Protein AF-A0A351J1Q7-F1 (afdb_monomer)

Mean predicted aligned error: 8.26 Å

Nearest PDB structures (foldseek):
  4ktr-assembly1_A  TM=3.034E-01  e=1.476E-01  [Bacillus] selenitireducens MLS10
  5mhs-assembly1_H  TM=4.221E-01  e=2.502E+00  Mus musculus
  5ihb-assembly2_B-2  TM=2.574E-01  e=2.731E-01  Homo sapiens
  8jr0-assembly1_C  TM=2.870E-01  e=1.272E+00  Mycobacterium tuberculosis
  7eea-assembly1_B  TM=3.966E-01  e=3.403E+00  unidentified

Sequence (136 aa):
STFGTHWPHFLHYDPTRNDETVDTWIAYFKGYFDLPGMFPAPDFEKAVHQALYQRFTQVQNTEQGFVLDFSQVDAQKASAYSPDVYIQMPIAQIPTCDQEASMTLNRKGTTFAEYVLTRKNKAKYVKILLYNTVSS

Radius of gyration: 17.93 Å; Cα contacts (8 Å, |Δi|>4): 189; chains: 1; bounding box: 41×36×50 Å

Secondary structure (DSSP, 8-state):
----------S-SSGGGHHHHHHHHHHHHHGGGGSTT----SSHHHHHHHHHHHHH-EEEEETTEEEEE-HHHHHT--TT--SEEEEEEETTEEEEE-TTEEEEEEEE-SSEEEEEEEEGGG-SEEEEEEEE----

Structure (mmCIF, N/CA/C/O backbone):
data_AF-A0A351J1Q7-F1
#
_entry.id   AF-A0A351J1Q7-F1
#
loop_
_atom_site.group_PDB
_atom_site.id
_atom_site.type_symbol
_atom_site.label_atom_id
_atom_site.label_alt_id
_atom_site.label_comp_id
_atom_site.label_asym_id
_atom_site.label_entity_id
_atom_site.label_seq_id
_atom_site.pdbx_PDB_ins_code
_atom_site.Cartn_x
_atom_site.Cartn_y
_atom_site.Cartn_z
_atom_site.occupancy
_atom_site.B_iso_or_equiv
_atom_site.auth_seq_id
_atom_site.auth_comp_id
_atom_site.auth_asym_id
_atom_site.auth_atom_id
_atom_site.pdbx_PDB_model_num
ATOM 1 N N . SER A 1 1 ? -12.650 -3.256 -17.265 1.00 39.53 1 SER A N 1
ATOM 2 C CA . SER A 1 1 ? -11.506 -2.456 -17.733 1.00 39.53 1 SER A CA 1
ATOM 3 C C . SER A 1 1 ? -10.516 -3.414 -18.353 1.00 39.53 1 SER A C 1
ATOM 5 O O . SER A 1 1 ? -10.199 -4.431 -17.753 1.00 39.53 1 SER A O 1
ATOM 7 N N . THR A 1 2 ? -10.131 -3.158 -19.594 1.00 38.09 2 THR A N 1
ATOM 8 C CA . THR A 1 2 ? -9.241 -4.022 -20.369 1.00 38.09 2 THR A CA 1
ATOM 9 C C . THR A 1 2 ? -7.811 -3.762 -19.904 1.00 38.09 2 THR A C 1
ATOM 11 O O . THR A 1 2 ? -7.320 -2.645 -20.049 1.00 38.09 2 THR A O 1
ATOM 14 N N . PHE A 1 3 ? -7.160 -4.755 -19.296 1.00 45.53 3 PHE A N 1
ATOM 15 C CA . PHE A 1 3 ? -5.727 -4.693 -19.009 1.00 45.53 3 PHE A CA 1
ATOM 16 C C . PHE A 1 3 ? -4.994 -4.637 -20.356 1.00 45.53 3 PHE A C 1
ATOM 18 O O . PHE A 1 3 ? -5.140 -5.545 -21.173 1.00 45.53 3 PHE A O 1
ATOM 25 N N . GLY A 1 4 ? -4.288 -3.538 -20.632 1.00 46.94 4 GLY A N 1
ATOM 26 C CA . GLY A 1 4 ? -3.638 -3.282 -21.918 1.00 46.94 4 GLY A CA 1
ATOM 27 C C . GLY A 1 4 ? -2.529 -4.290 -22.220 1.00 46.94 4 GLY A C 1
ATOM 28 O O . GLY A 1 4 ? -1.369 -4.062 -21.900 1.00 46.94 4 GLY A O 1
ATOM 29 N N . THR A 1 5 ? -2.886 -5.404 -22.852 1.00 48.25 5 THR A N 1
ATOM 30 C CA . THR A 1 5 ? -1.956 -6.391 -23.412 1.00 48.25 5 THR A CA 1
ATOM 31 C C . THR A 1 5 ? -2.027 -6.329 -24.932 1.00 48.25 5 THR A C 1
ATOM 33 O O . THR A 1 5 ? -2.606 -7.175 -25.600 1.00 48.25 5 THR A O 1
ATOM 36 N N . HIS A 1 6 ? -1.452 -5.275 -25.498 1.00 47.75 6 HIS A N 1
ATOM 37 C CA . HIS A 1 6 ? -1.079 -5.228 -26.909 1.00 47.75 6 HIS A CA 1
ATOM 38 C C . HIS A 1 6 ? 0.366 -4.752 -26.974 1.00 47.75 6 HIS A C 1
ATOM 40 O O . HIS A 1 6 ? 0.638 -3.559 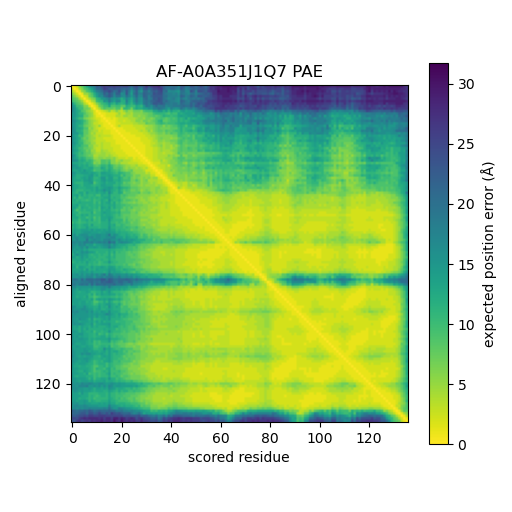-26.955 1.00 47.75 6 HIS A O 1
ATOM 46 N N . TRP A 1 7 ? 1.295 -5.707 -26.967 1.00 54.94 7 TRP A N 1
ATOM 47 C CA . TRP A 1 7 ? 2.730 -5.435 -27.026 1.00 54.94 7 TRP A CA 1
ATOM 48 C C . TRP A 1 7 ? 3.358 -6.234 -28.172 1.00 54.94 7 TRP A C 1
ATOM 50 O O . TRP A 1 7 ? 3.923 -7.305 -27.946 1.00 54.94 7 TRP A O 1
ATOM 60 N N . PRO A 1 8 ? 3.246 -5.768 -29.424 1.00 52.25 8 PRO A N 1
ATOM 61 C CA . PRO A 1 8 ? 4.105 -6.255 -30.486 1.00 52.25 8 PRO A CA 1
ATOM 62 C C . PRO A 1 8 ? 5.462 -5.538 -30.360 1.00 52.25 8 PRO A C 1
ATOM 64 O O . PRO A 1 8 ? 5.499 -4.312 -30.350 1.00 52.25 8 PRO A O 1
ATOM 67 N N . HIS A 1 9 ? 6.557 -6.303 -30.275 1.00 55.03 9 HIS A N 1
ATOM 68 C CA . HIS A 1 9 ? 7.972 -5.867 -30.195 1.00 55.03 9 HIS A CA 1
ATOM 69 C C . HIS A 1 9 ? 8.581 -5.706 -28.789 1.00 55.03 9 HIS A C 1
ATOM 71 O O . HIS A 1 9 ? 9.061 -4.643 -28.408 1.00 55.03 9 HIS A O 1
ATOM 77 N N . PHE A 1 10 ? 8.639 -6.809 -28.038 1.00 65.81 10 PHE A N 1
ATOM 78 C CA . PHE A 1 10 ? 9.451 -6.903 -26.815 1.00 65.81 10 PHE A CA 1
ATOM 79 C C . PHE A 1 10 ? 10.954 -7.077 -27.066 1.00 65.81 10 PHE A C 1
ATOM 81 O O . PHE A 1 10 ? 11.748 -6.894 -26.149 1.00 65.81 10 PHE A O 1
ATOM 88 N N . LEU A 1 11 ? 11.340 -7.474 -28.276 1.00 68.81 11 LEU A N 1
ATOM 89 C CA . LEU A 1 11 ? 12.689 -7.927 -28.579 1.00 68.81 11 LEU A CA 1
ATOM 90 C C . LEU A 1 11 ? 13.259 -7.133 -29.746 1.00 68.81 11 LEU A C 1
ATOM 92 O O . LEU A 1 11 ? 12.544 -6.765 -30.683 1.00 68.81 11 LEU A O 1
ATOM 96 N N . HIS A 1 12 ? 14.556 -6.882 -29.665 1.00 75.81 12 HIS A N 1
ATOM 97 C CA . HIS A 1 12 ? 15.322 -6.298 -30.741 1.00 75.81 12 HIS A CA 1
ATOM 98 C C . HIS A 1 12 ? 15.398 -7.295 -31.913 1.00 75.81 12 HIS A C 1
ATOM 100 O O . HIS A 1 12 ? 15.388 -8.511 -31.717 1.00 75.81 12 HIS A O 1
ATOM 106 N N . TYR A 1 13 ? 15.473 -6.791 -33.149 1.00 78.75 13 TYR A N 1
ATOM 107 C CA . TYR A 1 13 ? 15.601 -7.646 -34.340 1.00 78.75 13 TYR A CA 1
ATOM 108 C C . TYR A 1 13 ? 16.876 -8.507 -34.297 1.00 78.75 13 TYR A C 1
ATOM 110 O O . TYR A 1 13 ? 16.866 -9.668 -34.693 1.00 78.75 13 TYR A O 1
ATOM 118 N N . ASP A 1 14 ? 17.964 -7.929 -33.787 1.00 83.19 14 ASP A N 1
ATOM 119 C CA . ASP A 1 14 ? 19.176 -8.648 -33.386 1.00 83.19 14 ASP A CA 1
ATOM 120 C C . ASP A 1 14 ? 19.038 -9.147 -31.934 1.00 83.19 14 ASP A C 1
ATOM 122 O O . ASP A 1 14 ? 19.040 -8.310 -31.022 1.00 83.19 14 ASP A O 1
ATOM 126 N N . PRO A 1 15 ? 18.960 -10.472 -31.700 1.00 81.62 15 PRO A N 1
ATOM 127 C CA . PRO A 1 15 ? 18.758 -11.044 -30.372 1.00 81.62 15 PRO A CA 1
ATOM 128 C C . PRO A 1 15 ? 19.851 -10.705 -29.357 1.00 81.62 15 PRO A C 1
ATOM 130 O O . PRO A 1 15 ? 19.582 -10.707 -28.158 1.00 81.62 15 PRO A O 1
ATOM 133 N N . THR A 1 16 ? 21.072 -10.402 -29.811 1.00 88.50 16 THR A N 1
ATOM 134 C CA . THR A 1 16 ? 22.193 -10.068 -28.914 1.00 88.50 16 THR A CA 1
ATOM 135 C C . THR A 1 16 ? 22.007 -8.729 -28.202 1.00 88.50 16 THR A C 1
ATOM 137 O O . THR A 1 16 ? 22.672 -8.462 -27.208 1.00 88.50 16 THR A O 1
ATOM 140 N N . ARG A 1 17 ? 21.064 -7.907 -28.679 1.00 84.75 17 ARG A N 1
ATOM 141 C CA . ARG A 1 17 ? 20.734 -6.581 -28.139 1.00 84.75 17 ARG A CA 1
ATOM 142 C C . ARG A 1 17 ? 19.389 -6.552 -27.417 1.00 84.75 17 ARG A C 1
ATOM 144 O O . ARG A 1 17 ? 18.853 -5.483 -27.125 1.00 84.75 17 ARG A O 1
ATOM 151 N N . ASN A 1 18 ? 18.813 -7.719 -27.133 1.00 81.69 18 ASN A N 1
ATOM 152 C CA . ASN A 1 18 ? 17.558 -7.801 -26.391 1.00 81.69 18 ASN A CA 1
ATOM 153 C C . ASN A 1 18 ? 17.669 -7.168 -25.001 1.00 81.69 18 ASN A C 1
ATOM 155 O O . ASN A 1 18 ? 16.722 -6.510 -24.577 1.00 81.69 18 ASN A O 1
ATOM 159 N N . ASP A 1 19 ? 18.830 -7.277 -24.353 1.00 84.25 19 ASP A N 1
ATOM 160 C CA . ASP A 1 19 ? 19.078 -6.658 -23.048 1.00 84.25 19 ASP A CA 1
ATOM 161 C C . ASP A 1 19 ? 18.911 -5.128 -23.102 1.00 84.25 19 ASP A C 1
ATOM 163 O O . ASP A 1 19 ? 18.263 -4.556 -22.233 1.00 84.25 19 ASP A O 1
ATOM 167 N N . GLU A 1 20 ? 19.351 -4.463 -24.180 1.00 84.94 20 GLU A N 1
ATOM 168 C CA . GLU A 1 20 ? 19.165 -3.011 -24.362 1.00 84.94 20 GLU A CA 1
ATOM 169 C C . GLU A 1 20 ? 17.680 -2.620 -24.455 1.00 84.94 20 GLU A C 1
ATOM 171 O O . GLU A 1 20 ? 17.247 -1.583 -23.941 1.00 84.94 20 GLU A O 1
ATOM 176 N N . THR A 1 21 ? 16.879 -3.456 -25.123 1.00 80.31 21 THR A N 1
ATOM 177 C CA . THR A 1 21 ? 15.432 -3.232 -25.253 1.00 80.31 21 THR A CA 1
ATOM 178 C C . THR A 1 21 ? 14.746 -3.440 -23.908 1.00 80.31 21 THR A C 1
ATOM 180 O O . THR A 1 21 ? 13.920 -2.619 -23.505 1.00 80.31 21 THR A O 1
ATOM 183 N N . VAL A 1 22 ? 15.127 -4.491 -23.178 1.00 79.75 22 VAL A N 1
ATOM 184 C CA . VAL A 1 22 ? 14.639 -4.766 -21.821 1.00 79.75 22 VAL A CA 1
ATOM 185 C C . VAL A 1 22 ? 14.995 -3.619 -20.872 1.00 79.75 22 VAL A C 1
ATOM 187 O O . VAL A 1 22 ? 14.110 -3.117 -20.179 1.00 79.75 22 VAL A O 1
ATOM 190 N N . ASP A 1 23 ? 16.235 -3.133 -20.889 1.00 82.25 23 ASP A N 1
ATOM 191 C CA . ASP A 1 23 ? 16.689 -2.016 -20.056 1.00 82.25 23 ASP A CA 1
ATOM 192 C C . ASP A 1 23 ? 15.938 -0.718 -20.360 1.00 82.25 23 ASP A C 1
ATOM 194 O O . ASP A 1 23 ? 15.550 0.011 -19.442 1.00 82.25 23 ASP A O 1
ATOM 198 N N . THR A 1 24 ? 15.667 -0.447 -21.639 1.00 82.56 24 THR A N 1
ATOM 199 C CA . THR A 1 24 ? 14.875 0.717 -22.061 1.00 82.56 24 THR A CA 1
ATOM 200 C C . THR A 1 24 ? 13.459 0.652 -21.495 1.00 82.56 24 THR A C 1
ATOM 202 O O . THR A 1 24 ? 12.959 1.641 -20.954 1.00 82.56 24 THR A O 1
ATOM 205 N N . TRP A 1 25 ? 12.818 -0.517 -21.545 1.00 78.38 25 TRP A N 1
ATOM 206 C CA . TRP A 1 25 ? 11.507 -0.714 -20.933 1.00 78.38 25 TRP A CA 1
ATOM 207 C C . TRP A 1 25 ? 11.560 -0.586 -19.411 1.00 78.38 25 TRP A C 1
ATOM 209 O O . TRP A 1 25 ? 10.709 0.086 -18.832 1.00 78.38 25 TRP A O 1
ATOM 219 N N . ILE A 1 26 ? 12.572 -1.154 -18.751 1.00 79.25 26 ILE A N 1
ATOM 220 C CA . ILE A 1 26 ? 12.764 -0.994 -17.304 1.00 79.25 26 ILE A CA 1
ATOM 221 C C . ILE A 1 26 ? 12.890 0.491 -16.946 1.00 79.25 26 ILE A C 1
ATOM 223 O O . ILE A 1 26 ? 12.247 0.947 -16.000 1.00 79.25 26 ILE A O 1
ATOM 227 N N . ALA A 1 27 ? 13.688 1.260 -17.689 1.00 80.94 27 ALA A N 1
ATOM 228 C CA . ALA A 1 27 ? 13.852 2.695 -17.477 1.00 80.94 27 ALA A CA 1
ATOM 229 C C . ALA A 1 27 ? 12.540 3.465 -17.698 1.00 80.94 27 ALA A C 1
ATOM 231 O O . ALA A 1 27 ? 12.179 4.307 -16.876 1.00 80.94 27 ALA A O 1
ATOM 232 N N . TYR A 1 28 ? 11.795 3.130 -18.753 1.00 81.19 28 TYR A N 1
ATOM 233 C CA . TYR A 1 28 ? 10.477 3.699 -19.023 1.00 81.19 28 TYR A CA 1
ATOM 234 C C . TYR A 1 28 ? 9.497 3.432 -17.872 1.00 81.19 28 TYR A C 1
ATOM 236 O O . TYR A 1 28 ? 8.882 4.364 -17.352 1.00 81.19 28 TYR A O 1
ATOM 244 N N . PHE A 1 29 ? 9.401 2.182 -17.399 1.00 76.12 29 PHE A N 1
ATOM 245 C CA . PHE A 1 29 ? 8.490 1.839 -16.307 1.00 76.12 29 PHE A CA 1
ATOM 246 C C . PHE A 1 29 ? 8.914 2.411 -14.961 1.00 76.12 29 PHE A C 1
ATOM 248 O O . PHE A 1 29 ? 8.053 2.706 -14.129 1.00 76.12 29 PHE A O 1
ATOM 255 N N . LYS A 1 30 ? 10.219 2.632 -14.759 1.00 75.56 30 LYS A N 1
ATOM 256 C CA . LYS A 1 30 ? 10.727 3.273 -13.546 1.00 75.56 30 LYS A CA 1
ATOM 257 C C . LYS A 1 30 ? 10.124 4.657 -13.318 1.00 75.56 30 LYS A C 1
ATOM 259 O O . LYS A 1 30 ? 9.832 4.992 -12.174 1.00 75.56 30 LYS A O 1
ATOM 264 N N . GLY A 1 31 ? 9.859 5.410 -14.387 1.00 74.38 31 GLY A N 1
ATOM 265 C CA . GLY A 1 31 ? 9.218 6.723 -14.295 1.00 74.38 31 GLY A CA 1
ATOM 266 C C . GLY A 1 31 ? 7.809 6.691 -13.691 1.00 74.38 31 GLY A C 1
ATOM 267 O O . GLY A 1 31 ? 7.391 7.663 -13.068 1.00 74.38 31 GLY A O 1
ATOM 268 N N . TYR A 1 32 ? 7.084 5.572 -13.802 1.00 76.69 32 TYR A N 1
ATOM 269 C CA . TYR A 1 32 ? 5.744 5.452 -13.220 1.00 76.69 32 TYR A CA 1
ATOM 270 C C . TYR A 1 32 ? 5.746 5.233 -11.707 1.00 76.69 32 TYR A C 1
ATOM 272 O O . TYR A 1 32 ? 4.719 5.469 -11.078 1.00 76.69 32 TYR A O 1
ATOM 280 N N . PHE A 1 33 ? 6.865 4.810 -11.106 1.00 70.75 33 PHE A N 1
ATOM 281 C CA . PHE A 1 33 ? 6.927 4.587 -9.656 1.00 70.75 33 PHE A CA 1
ATOM 282 C C . PHE A 1 33 ? 6.821 5.881 -8.840 1.00 70.75 33 PHE A C 1
ATOM 284 O O . PHE A 1 33 ? 6.410 5.823 -7.683 1.00 70.75 33 PHE A O 1
ATOM 291 N N . ASP A 1 34 ? 7.187 7.025 -9.421 1.00 73.44 34 ASP A N 1
ATOM 292 C CA . ASP A 1 34 ? 7.121 8.334 -8.758 1.00 73.44 34 ASP A CA 1
ATOM 293 C C . ASP A 1 34 ? 5.804 9.081 -9.040 1.00 73.44 34 ASP A C 1
ATOM 295 O O . ASP A 1 34 ? 5.594 10.185 -8.531 1.00 73.44 34 ASP A O 1
ATOM 299 N N . LEU A 1 35 ? 4.896 8.499 -9.832 1.00 76.31 35 LEU A N 1
ATOM 300 C CA . LEU A 1 35 ? 3.627 9.129 -10.176 1.00 76.31 35 LEU A CA 1
ATOM 301 C C . LEU A 1 35 ? 2.524 8.744 -9.174 1.00 76.31 35 LEU A C 1
ATOM 303 O O . LEU A 1 35 ? 2.317 7.557 -8.905 1.00 76.31 35 LEU A O 1
ATOM 307 N N . PRO A 1 36 ? 1.781 9.729 -8.634 1.00 71.56 36 PRO A N 1
ATOM 308 C CA . PRO A 1 36 ? 0.768 9.473 -7.620 1.00 71.56 36 PRO A CA 1
ATOM 309 C C . PRO A 1 36 ? -0.353 8.590 -8.164 1.00 71.56 36 PRO A C 1
ATOM 311 O O . PRO A 1 36 ? -0.903 8.846 -9.236 1.00 71.56 36 PRO A O 1
ATOM 314 N N . GLY A 1 37 ? -0.728 7.570 -7.394 1.00 69.25 37 GLY A N 1
ATOM 315 C CA . GLY A 1 37 ? -1.851 6.694 -7.722 1.00 69.25 37 GLY A CA 1
ATOM 316 C C . GLY A 1 37 ? -1.533 5.627 -8.769 1.00 69.25 37 GLY A C 1
ATOM 317 O O . GLY A 1 37 ? -2.441 4.898 -9.172 1.00 69.25 37 GLY A O 1
ATOM 318 N N . MET A 1 38 ? -0.271 5.498 -9.193 1.00 74.12 38 MET A N 1
ATOM 319 C CA . MET A 1 38 ? 0.174 4.394 -10.037 1.00 74.12 38 MET A CA 1
ATOM 320 C C . MET A 1 38 ? 0.971 3.371 -9.232 1.00 74.12 38 MET A C 1
ATOM 322 O O . MET A 1 38 ? 2.029 3.665 -8.683 1.00 74.12 38 MET A O 1
ATOM 326 N N . PHE A 1 39 ? 0.453 2.142 -9.211 1.00 72.62 39 PHE A N 1
ATOM 327 C CA . PHE A 1 39 ? 1.093 0.967 -8.623 1.00 72.62 39 PHE A CA 1
ATOM 328 C C . PHE A 1 39 ? 1.404 -0.044 -9.728 1.00 72.62 39 PHE A C 1
ATOM 330 O O . PHE A 1 39 ? 0.578 -0.910 -10.026 1.00 72.62 39 PHE A O 1
ATOM 337 N N . PRO A 1 40 ? 2.569 0.053 -10.380 1.00 72.06 40 PRO A N 1
ATOM 338 C CA . PRO A 1 40 ? 3.077 -1.047 -11.191 1.00 72.06 40 PRO A CA 1
ATOM 339 C C . PRO A 1 40 ? 3.207 -2.311 -10.329 1.00 72.06 40 PRO A C 1
ATOM 341 O O . PRO A 1 40 ? 4.017 -2.380 -9.404 1.00 72.06 40 PRO A O 1
ATOM 344 N N . ALA A 1 41 ? 2.375 -3.305 -10.631 1.00 76.00 41 ALA A N 1
ATOM 345 C CA . ALA A 1 41 ? 2.417 -4.614 -9.998 1.00 76.00 41 ALA A CA 1
ATOM 346 C C . ALA A 1 41 ? 3.428 -5.517 -10.729 1.00 76.00 41 ALA A C 1
ATOM 348 O O . ALA A 1 41 ? 3.490 -5.477 -11.959 1.00 76.00 41 ALA A O 1
ATOM 349 N N . PRO A 1 42 ? 4.208 -6.343 -10.008 1.00 73.81 42 PRO A N 1
ATOM 350 C CA . PRO A 1 42 ? 5.214 -7.208 -10.627 1.00 73.81 42 PRO A CA 1
ATOM 351 C C . PRO A 1 42 ? 4.598 -8.423 -11.337 1.00 73.81 42 PRO A C 1
ATOM 353 O O . PRO A 1 42 ? 5.257 -9.054 -12.156 1.00 73.81 42 PRO A O 1
ATOM 356 N N . ASP A 1 43 ? 3.344 -8.753 -11.026 1.00 79.00 43 ASP A N 1
ATOM 357 C CA . ASP A 1 43 ? 2.606 -9.867 -11.602 1.00 79.00 43 ASP A CA 1
ATOM 358 C C . ASP A 1 43 ? 1.100 -9.552 -11.668 1.00 79.00 43 ASP A C 1
ATOM 360 O O . ASP A 1 43 ? 0.598 -8.590 -11.070 1.00 79.00 43 ASP A O 1
ATOM 364 N N . PHE A 1 44 ? 0.377 -10.361 -12.444 1.00 77.38 44 PHE A N 1
ATOM 365 C CA . PHE A 1 44 ? -1.058 -10.192 -12.670 1.00 77.38 44 PHE A CA 1
ATOM 366 C C . PHE A 1 44 ? -1.889 -10.423 -11.402 1.00 77.38 44 PHE A C 1
ATOM 368 O O . PHE A 1 44 ? -2.892 -9.744 -11.195 1.00 77.38 44 PHE A O 1
ATOM 375 N N . GLU A 1 45 ? -1.474 -11.350 -10.541 1.00 81.31 45 GLU A N 1
ATOM 376 C CA . GLU A 1 45 ? -2.199 -11.682 -9.317 1.00 81.31 45 GLU A CA 1
ATOM 377 C C . GLU A 1 45 ? -2.236 -10.479 -8.365 1.00 81.31 45 GLU A C 1
ATOM 379 O O . GLU A 1 45 ? -3.310 -10.042 -7.941 1.00 81.31 45 GLU A O 1
ATOM 384 N N . LYS A 1 46 ? -1.081 -9.852 -8.119 1.00 81.62 46 LYS A N 1
ATOM 385 C CA . LYS A 1 46 ? -0.986 -8.604 -7.356 1.00 81.62 46 LYS A CA 1
ATOM 386 C C . LYS A 1 46 ? -1.751 -7.468 -8.017 1.00 81.62 46 LYS A C 1
ATOM 388 O O . LYS A 1 46 ? -2.408 -6.707 -7.309 1.00 81.62 46 LYS A O 1
ATOM 393 N N . ALA A 1 47 ? -1.715 -7.361 -9.347 1.00 83.94 47 ALA A N 1
ATOM 394 C CA . ALA A 1 47 ? -2.473 -6.336 -10.066 1.00 83.94 47 ALA A CA 1
ATOM 395 C C . ALA A 1 47 ? -3.984 -6.467 -9.814 1.00 83.94 47 ALA A C 1
ATOM 397 O O . ALA A 1 47 ? -4.656 -5.482 -9.509 1.00 83.94 47 ALA A O 1
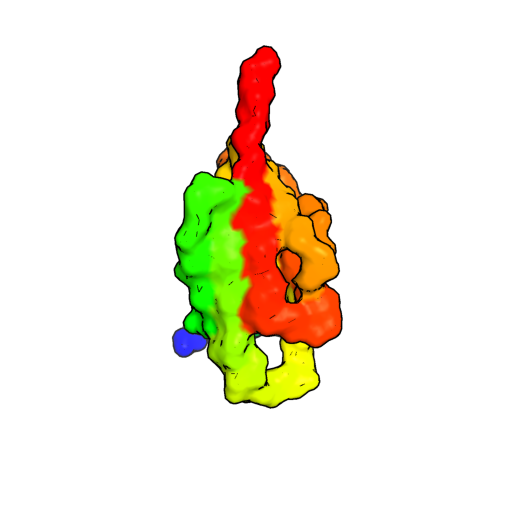ATOM 398 N N . VAL A 1 48 ? -4.521 -7.687 -9.896 1.00 84.81 48 VAL A N 1
ATOM 399 C CA . VAL A 1 48 ? -5.943 -7.966 -9.653 1.00 84.81 48 VAL A CA 1
ATOM 400 C C . VAL A 1 48 ? -6.313 -7.725 -8.191 1.00 84.81 48 VAL A C 1
ATOM 402 O O . VAL A 1 48 ? -7.346 -7.109 -7.920 1.00 84.81 48 VAL A O 1
ATOM 405 N N . HIS A 1 49 ? -5.473 -8.153 -7.245 1.00 87.12 49 HIS A N 1
ATOM 406 C CA . HIS A 1 49 ? -5.708 -7.916 -5.820 1.00 87.12 49 HIS A CA 1
ATOM 407 C C . HIS A 1 49 ? -5.705 -6.424 -5.480 1.00 87.12 49 HIS A C 1
ATOM 409 O O . HIS A 1 49 ? -6.632 -5.941 -4.830 1.00 87.12 49 HIS A O 1
ATOM 415 N N . GLN A 1 50 ? -4.727 -5.665 -5.972 1.00 87.50 50 GLN A N 1
ATOM 416 C CA . GLN A 1 50 ? -4.681 -4.227 -5.734 1.00 87.50 50 GLN A CA 1
ATOM 417 C C . GLN A 1 50 ? -5.863 -3.510 -6.402 1.00 87.50 50 GLN A C 1
ATOM 419 O O . GLN A 1 50 ? -6.434 -2.600 -5.806 1.00 87.50 50 GLN A O 1
ATOM 424 N N . ALA A 1 51 ? -6.300 -3.950 -7.588 1.00 88.19 51 ALA A N 1
ATOM 425 C CA . ALA A 1 51 ? -7.489 -3.406 -8.244 1.00 88.19 51 ALA A CA 1
ATOM 426 C C . ALA A 1 51 ? -8.779 -3.667 -7.443 1.00 88.19 51 ALA A C 1
ATOM 428 O O . ALA A 1 51 ? -9.652 -2.798 -7.385 1.00 88.19 51 ALA A O 1
ATOM 429 N N . LEU A 1 52 ? -8.901 -4.836 -6.798 1.00 91.25 52 LEU A N 1
ATOM 430 C CA . LEU A 1 52 ? -10.003 -5.142 -5.881 1.00 91.25 52 LEU A CA 1
ATOM 431 C C . LEU A 1 52 ? -10.023 -4.140 -4.718 1.00 91.25 52 LEU A C 1
ATOM 433 O O . LEU A 1 52 ? -11.052 -3.512 -4.461 1.00 91.25 52 LEU A O 1
ATOM 437 N N . TYR A 1 53 ? -8.882 -3.944 -4.055 1.00 92.25 53 TYR A N 1
ATOM 438 C CA . TYR A 1 53 ? -8.770 -2.996 -2.949 1.00 92.25 53 TYR A CA 1
ATOM 439 C C . TYR A 1 53 ? -9.025 -1.556 -3.386 1.00 92.25 53 TYR A C 1
ATOM 441 O O . TYR A 1 53 ? -9.809 -0.868 -2.739 1.00 92.25 53 TYR A O 1
ATOM 449 N N . GLN A 1 54 ? -8.443 -1.112 -4.498 1.00 90.12 54 GLN A N 1
ATOM 450 C CA . GLN A 1 54 ? -8.637 0.240 -5.021 1.00 90.12 54 GLN A CA 1
ATOM 451 C C . GLN A 1 54 ? -10.109 0.530 -5.336 1.00 90.12 54 GLN A C 1
ATOM 453 O O . GLN A 1 54 ? -10.572 1.654 -5.159 1.00 90.12 54 GLN A O 1
ATOM 458 N N . ARG A 1 55 ? -10.854 -0.476 -5.806 1.00 91.25 55 ARG A N 1
ATOM 459 C CA . ARG A 1 55 ? -12.259 -0.312 -6.185 1.00 91.25 55 ARG A CA 1
ATOM 460 C C . ARG A 1 55 ? -13.217 -0.335 -4.998 1.00 91.25 55 ARG A C 1
ATOM 462 O O . ARG A 1 55 ? -14.234 0.353 -5.046 1.00 91.25 55 ARG A O 1
ATOM 469 N N . PHE A 1 56 ? -12.948 -1.166 -3.994 1.00 94.31 56 PHE A N 1
ATOM 470 C CA . PHE A 1 56 ? -13.921 -1.468 -2.942 1.00 94.31 56 PHE A CA 1
ATOM 471 C C . PHE A 1 56 ? -13.501 -1.010 -1.542 1.00 94.31 56 PHE A C 1
ATOM 473 O O . PHE A 1 56 ? -14.326 -1.040 -0.636 1.00 94.31 56 PHE A O 1
ATOM 480 N N . THR A 1 57 ? -12.266 -0.562 -1.329 1.00 94.69 57 THR A N 1
ATOM 481 C CA . THR A 1 57 ? -11.887 0.022 -0.035 1.00 94.69 57 THR A CA 1
ATOM 482 C C . THR A 1 57 ? -12.449 1.429 0.062 1.00 94.69 57 THR A C 1
ATOM 484 O O . THR A 1 57 ? -12.191 2.268 -0.800 1.00 94.69 57 THR A O 1
ATOM 487 N N . GLN A 1 58 ? -13.203 1.702 1.121 1.00 96.19 58 GLN A N 1
ATOM 488 C CA . GLN A 1 58 ? -13.643 3.058 1.421 1.00 96.19 58 GLN A CA 1
ATOM 489 C C . GLN A 1 58 ? -12.634 3.730 2.347 1.00 96.19 58 GLN A C 1
ATOM 491 O O . GLN A 1 58 ? -12.112 3.108 3.271 1.00 96.19 58 GLN A O 1
ATOM 496 N N . VAL A 1 59 ? -12.368 5.009 2.097 1.00 95.12 59 VAL A N 1
ATOM 497 C CA . VAL A 1 59 ? -11.450 5.817 2.902 1.00 95.12 59 VAL A CA 1
ATOM 498 C C . VAL A 1 59 ? -12.254 6.896 3.607 1.00 95.12 59 VAL A C 1
ATOM 500 O O . VAL A 1 59 ? -12.952 7.676 2.961 1.00 95.12 59 VAL A O 1
ATOM 503 N N . GLN A 1 60 ? -12.158 6.937 4.932 1.00 95.94 60 GLN A N 1
ATOM 504 C CA . GLN A 1 60 ? -12.799 7.954 5.762 1.00 95.94 60 GLN A CA 1
ATOM 505 C C . GLN A 1 60 ? -11.722 8.798 6.436 1.00 95.94 60 GLN A C 1
ATOM 507 O O . GLN A 1 60 ? -10.926 8.282 7.219 1.00 95.94 60 GLN A O 1
ATOM 512 N N . ASN A 1 61 ? -11.684 10.094 6.135 1.00 93.56 61 ASN A N 1
ATOM 513 C CA . ASN A 1 61 ? -10.717 10.999 6.749 1.00 93.56 61 ASN A CA 1
ATOM 514 C C . ASN A 1 61 ? -11.049 11.240 8.227 1.00 93.56 61 ASN A C 1
ATOM 516 O O . ASN A 1 61 ? -12.211 11.298 8.623 1.00 93.56 61 ASN A O 1
ATOM 520 N N . THR A 1 62 ? -10.008 11.416 9.030 1.00 92.62 62 THR A N 1
ATOM 521 C CA . THR A 1 62 ? -10.076 11.774 10.450 1.00 92.62 62 THR A CA 1
ATOM 522 C C . THR A 1 62 ? -9.101 12.918 10.720 1.00 92.62 62 THR A C 1
ATOM 524 O O . THR A 1 62 ? -8.268 13.233 9.874 1.00 92.62 62 THR A O 1
ATOM 527 N N . GLU A 1 63 ? -9.144 13.520 11.907 1.00 89.06 63 GLU A N 1
ATOM 528 C CA . GLU A 1 63 ? -8.219 14.609 12.264 1.00 89.06 63 GLU A CA 1
ATOM 529 C C . GLU A 1 63 ? -6.735 14.201 12.213 1.00 89.06 63 GLU A C 1
ATOM 531 O O . GLU A 1 63 ? -5.876 15.034 11.946 1.00 89.06 63 GLU A O 1
ATOM 536 N N . GLN A 1 64 ? -6.423 12.924 12.458 1.00 91.06 64 GLN A N 1
ATOM 537 C CA . GLN A 1 64 ? -5.048 12.425 12.621 1.00 91.06 64 GLN A CA 1
ATOM 538 C C . GLN A 1 64 ? -4.587 11.502 11.481 1.00 91.06 64 GLN A C 1
ATOM 540 O O . GLN A 1 64 ? -3.525 10.889 11.572 1.00 91.06 64 GLN A O 1
ATOM 545 N N . GLY A 1 65 ? -5.389 11.348 10.427 1.00 94.31 65 GLY A N 1
ATOM 546 C CA . GLY A 1 65 ? -5.145 10.379 9.361 1.00 94.31 65 GLY A CA 1
ATOM 547 C C . GLY A 1 65 ? -6.456 9.906 8.753 1.00 94.31 65 GLY A C 1
ATOM 548 O O . GLY A 1 65 ? -7.339 10.716 8.482 1.00 94.31 65 GLY A O 1
ATOM 549 N N . PHE A 1 66 ? -6.633 8.603 8.571 1.00 96.25 66 PHE A N 1
ATOM 550 C CA . PHE A 1 66 ? -7.838 8.056 7.946 1.00 96.25 66 PHE A CA 1
ATOM 551 C C . PHE A 1 66 ? -8.124 6.624 8.399 1.00 96.25 66 PHE A C 1
ATOM 553 O O . PHE A 1 66 ? -7.271 5.935 8.950 1.00 96.25 66 PHE A O 1
ATOM 560 N N . VAL A 1 67 ? -9.348 6.168 8.165 1.00 97.50 67 VAL A N 1
ATOM 561 C CA . VAL A 1 67 ? -9.775 4.785 8.377 1.00 97.50 67 VAL A CA 1
ATOM 562 C C . VAL A 1 67 ? -10.013 4.141 7.020 1.00 97.50 67 VAL A C 1
ATOM 564 O O . VAL A 1 67 ? -10.697 4.710 6.167 1.00 97.50 67 VAL A O 1
ATOM 567 N N . LEU A 1 68 ? -9.448 2.951 6.834 1.00 97.19 68 LEU A N 1
ATOM 568 C CA . LEU A 1 68 ? -9.740 2.078 5.705 1.00 97.19 68 LEU A CA 1
ATOM 569 C C . LEU A 1 68 ? -10.860 1.116 6.103 1.00 97.19 68 LEU A C 1
ATOM 571 O O . LEU A 1 68 ? -10.715 0.361 7.064 1.00 97.19 68 LEU A O 1
ATOM 575 N N . ASP A 1 69 ? -11.966 1.152 5.366 1.00 96.75 69 ASP A N 1
ATOM 576 C CA . ASP A 1 69 ? -13.096 0.235 5.505 1.00 96.75 69 ASP A CA 1
ATOM 577 C C . ASP A 1 69 ? -13.092 -0.766 4.341 1.00 96.75 69 ASP A C 1
ATOM 579 O O . ASP A 1 69 ? -13.326 -0.420 3.178 1.00 96.75 69 ASP A O 1
ATOM 583 N N . PHE A 1 70 ? -12.826 -2.028 4.679 1.00 95.50 70 PHE A N 1
ATOM 584 C CA . PHE A 1 70 ? -12.741 -3.156 3.755 1.00 95.50 70 PHE A CA 1
ATOM 585 C C . PHE A 1 70 ? -14.059 -3.935 3.630 1.00 95.50 70 PHE A C 1
ATOM 587 O O . PHE A 1 70 ? -14.098 -4.978 2.981 1.00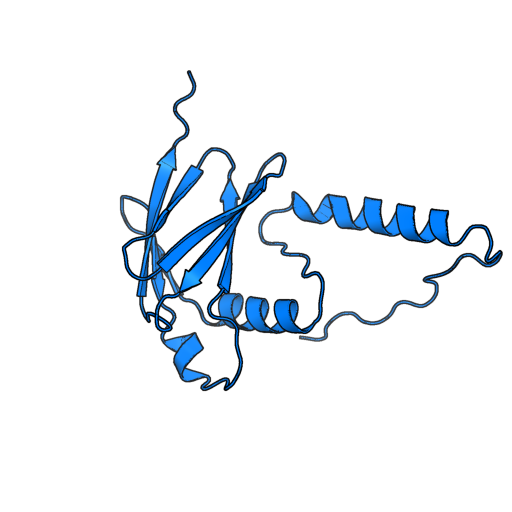 95.50 70 PHE A O 1
ATOM 594 N N . SER A 1 71 ? -15.160 -3.446 4.206 1.00 94.38 71 SER A N 1
ATOM 595 C CA . SER A 1 71 ? -16.459 -4.131 4.200 1.00 94.38 71 SER A CA 1
ATOM 596 C C . SER A 1 71 ? -16.926 -4.544 2.808 1.00 94.38 71 SER A C 1
ATOM 598 O O . SER A 1 71 ? -17.407 -5.661 2.622 1.00 94.38 71 SER A O 1
ATOM 600 N N . GLN A 1 72 ? -16.758 -3.666 1.819 1.00 94.50 72 GLN A N 1
ATOM 601 C CA . GLN A 1 72 ? -17.156 -3.937 0.440 1.00 94.50 72 GLN A CA 1
ATOM 602 C C . GLN A 1 72 ? -16.181 -4.874 -0.277 1.00 94.50 72 GLN A C 1
ATOM 604 O O . GLN A 1 72 ? -16.612 -5.598 -1.174 1.00 94.50 72 GLN A O 1
ATOM 609 N N . VAL A 1 73 ? -14.903 -4.899 0.126 1.00 92.56 73 VAL A N 1
ATOM 610 C CA . VAL A 1 73 ? -13.916 -5.880 -0.356 1.00 92.56 73 VAL A CA 1
ATOM 611 C C . VAL A 1 73 ? -14.331 -7.271 0.110 1.00 92.56 73 VAL A C 1
ATOM 613 O O . VAL A 1 73 ? -14.477 -8.184 -0.700 1.00 92.56 73 VAL A O 1
ATOM 616 N N . ASP A 1 74 ? -14.599 -7.415 1.406 1.00 91.44 74 ASP A N 1
ATOM 617 C CA . ASP A 1 74 ? -14.962 -8.695 2.010 1.00 91.44 74 ASP A CA 1
ATOM 618 C C . ASP A 1 74 ? -16.327 -9.193 1.488 1.00 91.44 74 ASP A C 1
ATOM 620 O O . ASP A 1 74 ?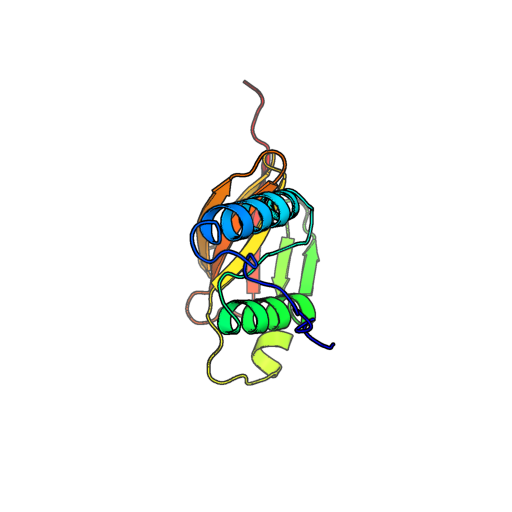 -16.530 -10.394 1.287 1.00 91.44 74 ASP A O 1
ATOM 624 N N . ALA A 1 75 ? -17.243 -8.272 1.161 1.00 92.25 75 ALA A N 1
ATOM 625 C CA . ALA A 1 75 ? -18.528 -8.582 0.534 1.00 92.25 75 ALA A CA 1
ATOM 626 C C . ALA A 1 75 ? -18.405 -9.194 -0.873 1.00 92.25 75 ALA A C 1
ATOM 628 O O . ALA A 1 75 ? -19.322 -9.902 -1.294 1.00 92.25 75 ALA A O 1
ATOM 629 N N . GLN A 1 76 ? -17.283 -8.996 -1.582 1.00 90.06 76 GLN A N 1
ATOM 630 C CA . GLN A 1 76 ? -17.059 -9.637 -2.886 1.00 90.06 76 GLN A CA 1
ATOM 631 C C . GLN A 1 76 ? -16.847 -11.154 -2.771 1.00 90.06 76 GLN A C 1
ATOM 633 O O . GLN A 1 76 ? -16.875 -11.845 -3.787 1.00 90.06 76 GLN A O 1
ATOM 638 N N . LYS A 1 77 ? -16.628 -11.687 -1.555 1.00 83.31 77 LYS A N 1
ATOM 639 C CA . LYS A 1 77 ? -16.394 -13.119 -1.284 1.00 83.31 77 LYS A CA 1
ATOM 640 C C . LYS A 1 77 ? -15.295 -13.739 -2.158 1.00 83.31 77 LYS A C 1
ATOM 642 O O . LYS A 1 77 ? -15.324 -14.935 -2.443 1.00 83.31 77 LYS A O 1
ATOM 647 N N . ALA A 1 78 ? -14.316 -12.937 -2.577 1.00 79.44 78 ALA A N 1
ATOM 648 C CA . ALA A 1 78 ? -13.171 -13.425 -3.329 1.00 79.44 78 ALA A CA 1
ATOM 649 C C . ALA A 1 78 ? -12.378 -14.407 -2.448 1.00 79.44 78 ALA A C 1
ATOM 651 O O . ALA A 1 78 ? -11.935 -14.069 -1.350 1.00 79.44 78 ALA A O 1
ATOM 652 N N . SER A 1 79 ? -12.232 -15.648 -2.907 1.00 67.06 79 SER A N 1
ATOM 653 C CA . SER A 1 79 ? -11.762 -16.763 -2.077 1.00 67.06 79 SER A CA 1
ATOM 654 C C . SER A 1 79 ? -10.253 -16.767 -1.809 1.00 67.06 79 SER A C 1
ATOM 656 O O . SER A 1 79 ? -9.810 -17.523 -0.949 1.00 67.06 79 SER A O 1
ATOM 658 N N . ALA A 1 80 ? -9.462 -15.932 -2.495 1.00 70.00 80 ALA A N 1
ATOM 659 C CA . ALA A 1 80 ? -8.000 -16.053 -2.497 1.00 70.00 80 ALA A CA 1
ATOM 660 C C . ALA A 1 80 ? -7.216 -14.724 -2.559 1.00 70.00 80 ALA A C 1
ATOM 662 O O . ALA A 1 80 ? -6.061 -14.732 -2.965 1.00 70.00 80 ALA A O 1
ATOM 663 N N . TYR A 1 81 ? -7.792 -13.584 -2.157 1.00 77.31 81 TYR A N 1
ATOM 664 C CA . TYR A 1 81 ? -7.023 -12.331 -2.169 1.00 77.31 81 TYR A CA 1
ATOM 665 C C . TYR A 1 81 ? -6.067 -12.217 -0.977 1.00 77.31 81 TYR A C 1
ATOM 667 O O . TYR A 1 81 ? -6.398 -12.605 0.152 1.00 77.31 81 TYR A O 1
ATOM 675 N N . SER A 1 82 ? -4.888 -11.654 -1.249 1.00 86.50 82 SER A N 1
ATOM 676 C CA . SER A 1 82 ? -3.884 -11.348 -0.229 1.00 86.50 82 SER A CA 1
ATOM 677 C C . SER A 1 82 ? -4.445 -10.372 0.822 1.00 86.50 82 SER A C 1
ATOM 679 O O . SER A 1 82 ? -5.160 -9.431 0.459 1.00 86.50 82 SER A O 1
ATOM 681 N N . PRO A 1 83 ? -4.134 -10.544 2.124 1.00 90.44 83 PRO A N 1
ATOM 682 C CA . PRO A 1 83 ? -4.428 -9.535 3.145 1.00 90.44 83 PRO A CA 1
ATOM 683 C C . PRO A 1 83 ? -3.587 -8.256 2.990 1.00 90.44 83 PRO A C 1
ATOM 685 O O . PRO A 1 83 ? -3.838 -7.292 3.715 1.00 90.44 83 PRO A O 1
ATOM 688 N N . ASP A 1 84 ? -2.605 -8.256 2.085 1.00 92.69 84 ASP A N 1
ATOM 689 C CA . ASP A 1 84 ? -1.725 -7.124 1.822 1.00 92.69 84 ASP A CA 1
ATOM 690 C C . ASP A 1 84 ? -2.400 -6.084 0.930 1.00 92.69 84 ASP 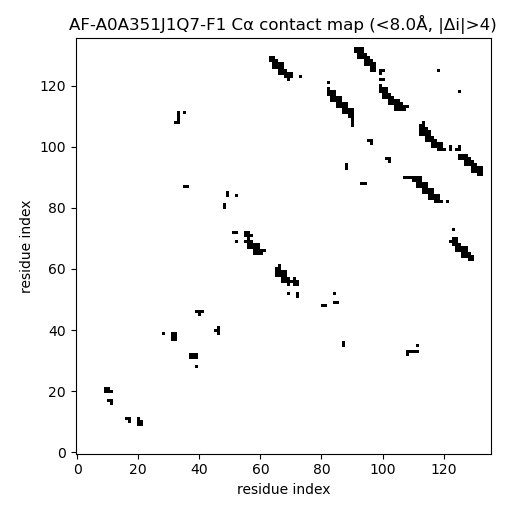A C 1
ATOM 692 O O . ASP A 1 84 ? -2.950 -6.394 -0.130 1.00 92.69 84 ASP A O 1
ATOM 696 N N . VAL A 1 85 ? -2.307 -4.831 1.358 1.00 91.94 85 VAL A N 1
ATOM 697 C CA . VAL A 1 85 ? -2.790 -3.649 0.652 1.00 91.94 85 VAL A CA 1
ATOM 698 C C . VAL A 1 85 ? -1.604 -2.716 0.463 1.00 91.94 85 VAL A C 1
ATOM 700 O O . VAL A 1 85 ? -0.941 -2.342 1.432 1.00 91.94 85 VAL A O 1
ATOM 703 N N . TYR A 1 86 ? -1.341 -2.311 -0.776 1.00 91.25 86 TYR A N 1
ATOM 704 C CA . TYR A 1 86 ? -0.292 -1.338 -1.063 1.00 91.25 86 TYR A CA 1
ATOM 705 C C . TYR A 1 86 ? -0.8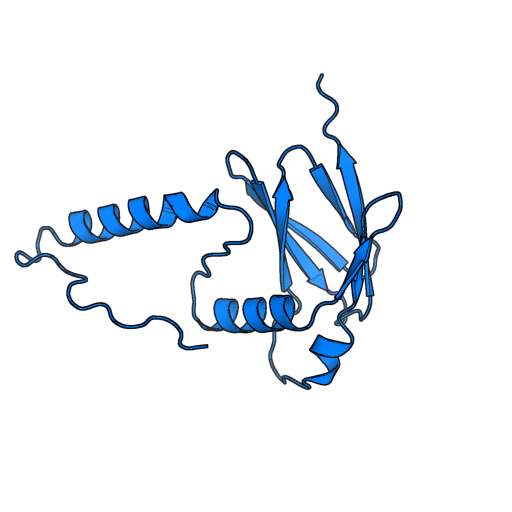55 0.078 -0.953 1.00 91.25 86 TYR A C 1
ATOM 707 O O . TYR A 1 86 ? -1.911 0.382 -1.512 1.00 91.25 86 TYR A O 1
ATOM 715 N N . ILE A 1 87 ? -0.150 0.943 -0.226 1.00 91.50 87 ILE A N 1
ATOM 716 C CA . ILE A 1 87 ? -0.542 2.331 0.019 1.00 91.50 87 ILE A CA 1
ATOM 717 C C . ILE A 1 87 ? 0.628 3.241 -0.346 1.00 91.50 87 ILE A C 1
ATOM 719 O O . ILE A 1 87 ? 1.760 3.001 0.065 1.00 91.50 87 ILE A O 1
ATOM 723 N N . GLN A 1 88 ? 0.355 4.301 -1.102 1.00 90.75 88 GLN A N 1
ATOM 724 C CA . GLN A 1 88 ? 1.323 5.346 -1.418 1.00 90.75 88 GLN A CA 1
ATOM 725 C C . GLN A 1 88 ? 1.077 6.543 -0.510 1.00 90.75 88 GLN A C 1
ATOM 727 O O . GLN A 1 88 ? -0.053 7.014 -0.401 1.00 90.75 88 GLN A O 1
ATOM 732 N N . MET A 1 89 ? 2.148 7.041 0.100 1.00 90.88 89 MET A N 1
ATOM 733 C CA . MET A 1 89 ? 2.149 8.262 0.901 1.00 90.88 89 MET A CA 1
ATOM 734 C C . MET A 1 89 ? 3.209 9.228 0.392 1.00 90.88 89 MET A C 1
ATOM 736 O O . MET A 1 89 ? 4.278 8.774 -0.021 1.00 90.88 89 MET A O 1
ATOM 740 N N . PRO A 1 90 ? 2.973 10.550 0.438 1.00 90.75 90 PRO A N 1
ATOM 741 C CA . PRO A 1 90 ? 4.051 11.519 0.278 1.00 90.75 90 PRO A CA 1
ATOM 742 C C . PRO A 1 90 ? 5.178 11.212 1.269 1.00 90.75 90 PRO A C 1
ATOM 744 O O . PRO A 1 90 ? 4.899 10.910 2.425 1.00 90.75 90 PRO A O 1
ATOM 747 N N . ILE A 1 91 ? 6.446 11.333 0.865 1.00 90.44 91 ILE A N 1
ATOM 748 C CA . ILE A 1 91 ? 7.587 11.000 1.746 1.00 90.44 91 ILE A CA 1
ATOM 749 C C . ILE A 1 91 ? 7.631 11.806 3.055 1.00 90.44 91 ILE A C 1
ATOM 751 O O . ILE A 1 91 ? 8.269 11.379 4.014 1.00 90.44 91 ILE A O 1
ATOM 755 N N . ALA A 1 92 ? 6.970 12.966 3.088 1.00 90.25 92 ALA A N 1
ATOM 756 C CA . ALA A 1 92 ? 6.853 13.813 4.271 1.00 90.25 92 ALA A CA 1
ATOM 757 C C . ALA A 1 92 ? 5.868 13.258 5.316 1.00 90.25 92 ALA A C 1
ATOM 759 O O . ALA A 1 92 ? 5.829 13.752 6.442 1.00 90.25 92 ALA A O 1
ATOM 760 N N . GLN A 1 93 ? 5.066 12.255 4.949 1.00 91.44 93 GLN A N 1
ATOM 761 C CA . GLN A 1 93 ? 4.080 11.610 5.806 1.00 91.44 93 GLN A CA 1
ATOM 762 C C . GLN A 1 93 ? 4.522 10.185 6.125 1.00 91.44 93 GLN A C 1
ATOM 764 O O . GLN A 1 93 ? 4.711 9.356 5.236 1.00 91.44 93 GLN A O 1
ATOM 769 N N . ILE A 1 94 ? 4.652 9.891 7.415 1.00 92.25 94 ILE A N 1
ATOM 770 C CA . ILE A 1 94 ? 4.935 8.553 7.923 1.00 92.25 94 ILE A CA 1
ATOM 771 C C . ILE A 1 94 ? 3.621 7.971 8.446 1.00 92.25 94 ILE A C 1
ATOM 773 O O . ILE A 1 94 ? 3.118 8.443 9.471 1.00 92.25 94 ILE A O 1
ATOM 777 N N . PRO A 1 95 ? 3.047 6.968 7.765 1.00 95.38 95 PRO A N 1
ATOM 778 C CA . PRO A 1 95 ? 1.874 6.272 8.253 1.00 95.38 95 PRO A CA 1
ATOM 779 C C . PRO A 1 95 ? 2.242 5.248 9.338 1.00 95.38 95 PRO A C 1
ATOM 781 O O . PRO A 1 95 ? 3.269 4.570 9.261 1.00 95.38 95 PRO A O 1
ATOM 784 N N . THR A 1 96 ? 1.370 5.092 10.329 1.00 95.62 96 THR A N 1
ATOM 785 C CA . THR A 1 96 ? 1.320 3.920 11.216 1.00 95.62 96 THR A CA 1
ATOM 786 C C . THR A 1 96 ? -0.099 3.360 11.240 1.00 95.62 96 THR A C 1
ATOM 788 O O . THR A 1 96 ? -1.046 4.048 10.858 1.00 95.62 96 THR A O 1
ATOM 791 N N . CYS A 1 97 ? -0.264 2.108 11.664 1.00 95.94 97 CYS A N 1
ATOM 792 C CA . CYS A 1 97 ? -1.577 1.489 11.833 1.00 95.94 97 CYS A CA 1
ATOM 793 C C . CYS A 1 97 ? -1.851 1.120 13.292 1.00 95.94 97 CYS A C 1
ATOM 795 O O . CYS A 1 97 ? -0.931 0.989 14.103 1.00 95.94 97 CYS A O 1
ATOM 797 N N . ASP A 1 98 ? -3.128 0.933 13.607 1.00 96.12 98 ASP A N 1
ATOM 798 C CA . ASP A 1 98 ? -3.564 0.303 14.851 1.00 96.12 98 ASP A CA 1
ATOM 799 C C . ASP A 1 98 ? -3.193 -1.196 14.913 1.00 96.12 98 ASP A C 1
ATOM 801 O O . ASP A 1 98 ? -2.524 -1.753 14.034 1.00 96.12 98 ASP A O 1
ATOM 805 N N . GLN A 1 99 ? -3.617 -1.873 15.985 1.00 96.12 99 GLN A N 1
ATOM 806 C CA . GLN A 1 99 ? -3.304 -3.286 16.191 1.00 96.12 99 GLN A CA 1
ATOM 807 C C . GLN A 1 99 ? -3.937 -4.243 15.167 1.00 96.12 99 GLN A C 1
ATOM 809 O O . GLN A 1 99 ? -3.510 -5.400 15.123 1.00 96.12 99 GLN A O 1
ATOM 814 N N . GLU A 1 100 ? -4.896 -3.799 14.350 1.00 97.06 100 GLU A N 1
ATOM 815 C CA . GLU A 1 100 ? -5.638 -4.637 13.396 1.00 97.06 100 GLU A CA 1
ATOM 816 C C . GLU A 1 100 ? -4.832 -4.960 12.130 1.00 97.06 100 GLU A C 1
ATOM 818 O O . GLU A 1 100 ? -5.212 -5.804 11.314 1.00 97.06 100 GLU A O 1
ATOM 823 N N . ALA A 1 101 ? -3.676 -4.322 11.968 1.00 97.19 101 ALA A N 1
ATOM 824 C CA . ALA A 1 101 ? -2.778 -4.557 10.855 1.00 97.19 101 ALA A CA 1
ATOM 825 C C . ALA A 1 101 ? -1.308 -4.509 11.286 1.00 97.19 101 ALA A C 1
ATOM 827 O O . ALA A 1 101 ? -0.956 -4.251 12.441 1.00 97.19 101 ALA A O 1
ATOM 828 N N . SER A 1 102 ? -0.435 -4.820 10.340 1.00 96.88 102 SER A N 1
ATOM 829 C CA . SER A 1 102 ? 0.970 -4.433 10.377 1.00 96.88 102 SER A CA 1
ATOM 830 C C . SER A 1 102 ? 1.280 -3.601 9.148 1.00 96.88 102 SER A C 1
ATOM 832 O O . SER A 1 102 ? 0.729 -3.850 8.078 1.00 96.88 102 SER A O 1
ATOM 834 N N . MET A 1 103 ? 2.187 -2.644 9.291 1.00 96.31 103 MET A N 1
ATOM 835 C CA . MET A 1 103 ? 2.609 -1.794 8.191 1.00 96.31 103 MET A CA 1
ATOM 836 C C . MET A 1 103 ? 4.121 -1.835 8.045 1.00 96.31 103 MET A C 1
ATOM 838 O O . MET A 1 103 ? 4.849 -1.708 9.028 1.00 96.31 103 MET A O 1
ATOM 842 N N . THR A 1 104 ? 4.589 -2.006 6.814 1.00 95.94 104 THR A N 1
ATOM 843 C CA . THR A 1 104 ? 6.016 -2.041 6.486 1.00 95.94 104 THR A CA 1
ATOM 844 C C . THR A 1 104 ? 6.299 -1.150 5.286 1.00 95.94 104 THR A C 1
ATOM 846 O O . THR A 1 104 ? 5.482 -1.044 4.373 1.00 95.94 104 THR A O 1
ATOM 849 N N . LEU A 1 105 ? 7.448 -0.475 5.291 1.00 94.06 105 LEU A N 1
ATOM 850 C CA . LEU A 1 105 ? 7.923 0.259 4.123 1.00 94.06 105 LEU A CA 1
ATOM 851 C C . LEU A 1 105 ? 8.389 -0.757 3.074 1.00 94.06 105 LEU A C 1
ATOM 853 O O . LEU A 1 105 ? 9.311 -1.523 3.342 1.00 94.06 105 LEU A O 1
ATOM 857 N N . ASN A 1 106 ? 7.778 -0.747 1.891 1.00 91.44 106 ASN A N 1
ATOM 858 C CA . ASN A 1 106 ? 8.166 -1.627 0.788 1.00 91.44 106 ASN A CA 1
ATOM 859 C C . ASN A 1 106 ? 9.193 -0.959 -0.127 1.00 91.44 106 ASN A C 1
ATOM 861 O O . ASN A 1 106 ? 10.211 -1.547 -0.486 1.00 91.44 106 ASN A O 1
ATOM 865 N N . ARG A 1 107 ? 8.943 0.301 -0.492 1.00 87.81 107 ARG A N 1
ATOM 866 C CA . ARG A 1 107 ? 9.839 1.079 -1.351 1.00 87.81 107 ARG A CA 1
ATOM 867 C C . ARG A 1 107 ? 9.756 2.556 -1.006 1.00 87.81 107 ARG A C 1
ATOM 86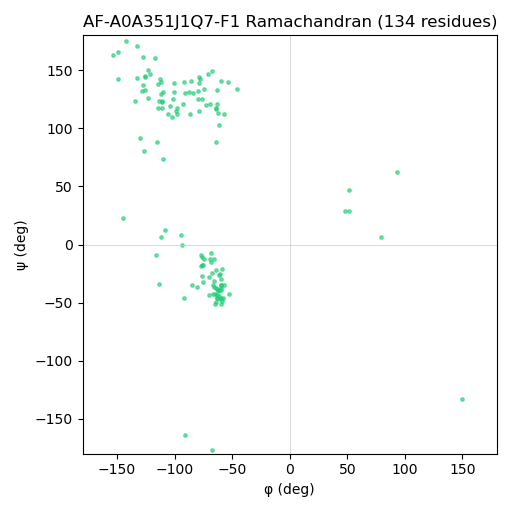9 O O . ARG A 1 107 ? 8.677 3.081 -0.764 1.00 87.81 107 ARG A O 1
ATOM 876 N N . LYS A 1 108 ? 10.890 3.251 -1.058 1.00 88.81 108 LYS A N 1
ATOM 877 C CA . LYS A 1 108 ? 10.954 4.711 -0.953 1.00 88.81 108 LYS A CA 1
ATOM 878 C C . LYS A 1 108 ? 11.369 5.298 -2.302 1.00 88.81 108 LYS A C 1
ATOM 880 O O . LYS A 1 108 ? 12.450 4.977 -2.787 1.00 88.81 108 LYS A O 1
ATOM 885 N N . GLY A 1 109 ? 10.493 6.093 -2.909 1.00 84.25 109 GLY A N 1
ATOM 886 C CA . GLY A 1 109 ? 10.779 6.891 -4.100 1.00 84.25 109 GLY A CA 1
ATOM 887 C C . GLY A 1 109 ? 11.276 8.290 -3.738 1.00 84.25 109 GLY A C 1
ATOM 888 O O . GLY A 1 109 ? 11.676 8.550 -2.598 1.00 84.25 109 GLY A O 1
ATOM 889 N N . THR A 1 110 ? 11.242 9.200 -4.712 1.00 84.62 110 THR A N 1
ATOM 890 C CA . THR A 1 110 ? 11.695 10.590 -4.516 1.00 84.62 110 THR A CA 1
ATOM 891 C C . THR A 1 110 ? 10.604 11.486 -3.940 1.00 84.62 110 THR A C 1
ATOM 893 O O . THR A 1 110 ? 10.889 12.360 -3.127 1.00 84.62 110 THR A O 1
ATOM 896 N N . THR A 1 111 ? 9.351 11.242 -4.333 1.00 86.75 111 THR A N 1
ATOM 897 C CA . THR A 1 111 ? 8.182 12.036 -3.917 1.00 86.75 111 THR A CA 1
ATOM 898 C C . THR A 1 111 ? 7.229 11.230 -3.037 1.00 86.75 111 THR A C 1
ATOM 900 O O . THR A 1 111 ? 6.651 11.761 -2.085 1.00 86.75 111 THR A O 1
ATOM 903 N N . PHE A 1 112 ? 7.116 9.927 -3.303 1.00 88.75 112 PHE A N 1
ATOM 904 C CA . PHE A 1 112 ? 6.235 9.016 -2.578 1.00 88.75 112 PHE A CA 1
ATOM 905 C C . PHE A 1 112 ? 7.004 7.838 -1.982 1.00 88.75 112 PHE A C 1
ATOM 907 O O . PHE A 1 112 ? 8.011 7.379 -2.520 1.00 88.75 112 PHE A O 1
ATOM 914 N N . ALA A 1 113 ? 6.502 7.326 -0.868 1.00 90.25 113 ALA A N 1
ATOM 915 C CA . ALA A 1 113 ? 6.876 6.047 -0.296 1.00 90.25 113 ALA A CA 1
ATOM 916 C C . ALA A 1 113 ? 5.691 5.082 -0.409 1.00 90.25 113 ALA A C 1
ATOM 918 O O . ALA A 1 113 ? 4.535 5.456 -0.219 1.00 90.25 113 ALA A O 1
ATOM 919 N N . GLU A 1 114 ? 5.996 3.835 -0.738 1.00 91.25 114 GLU A N 1
ATOM 920 C CA . GLU A 1 114 ? 5.043 2.742 -0.813 1.00 91.25 114 GLU A CA 1
ATOM 921 C C . GLU A 1 114 ? 5.155 1.887 0.447 1.00 91.25 114 GLU A C 1
ATOM 923 O O . GLU A 1 114 ? 6.231 1.383 0.787 1.00 91.25 114 GLU A O 1
ATOM 928 N N . TYR A 1 115 ? 4.025 1.708 1.115 1.00 93.56 115 TYR A N 1
ATOM 929 C CA . TYR A 1 115 ? 3.871 0.890 2.303 1.00 93.56 115 TYR A CA 1
ATOM 930 C C . TYR A 1 115 ? 3.001 -0.319 1.985 1.00 93.56 115 TYR A C 1
ATOM 932 O O . TYR A 1 115 ? 2.012 -0.212 1.259 1.00 93.56 115 TYR A O 1
ATOM 940 N N . VAL A 1 116 ? 3.351 -1.460 2.568 1.00 94.50 116 VAL A N 1
ATOM 941 C CA . VAL A 1 116 ? 2.497 -2.645 2.602 1.00 94.50 116 VAL A CA 1
ATOM 942 C C . VAL A 1 116 ? 1.787 -2.662 3.942 1.00 94.50 116 VAL A C 1
ATOM 944 O O . VAL A 1 116 ? 2.428 -2.736 4.993 1.00 94.50 116 VAL A O 1
ATOM 947 N N . LEU A 1 117 ? 0.463 -2.581 3.890 1.00 96.00 117 LEU A N 1
ATOM 948 C CA . LEU A 1 117 ? -0.427 -2.795 5.016 1.00 96.00 117 LEU A CA 1
ATOM 949 C C . LEU A 1 117 ? -0.960 -4.227 4.955 1.00 96.00 117 LEU A C 1
ATOM 951 O O . LEU A 1 117 ? -1.762 -4.551 4.085 1.00 96.00 117 LEU A O 1
ATOM 955 N N . THR A 1 118 ? -0.572 -5.068 5.903 1.00 96.19 118 THR A N 1
ATOM 956 C CA . THR A 1 118 ? -1.074 -6.441 6.020 1.00 96.19 118 THR A CA 1
ATOM 957 C C . THR A 1 118 ? -2.179 -6.491 7.066 1.00 96.19 118 THR A C 1
ATOM 959 O O . THR A 1 118 ? -1.935 -6.269 8.255 1.00 96.19 118 THR A O 1
ATOM 962 N N . ARG A 1 119 ? -3.408 -6.795 6.639 1.00 94.38 119 ARG A N 1
ATOM 963 C CA . ARG A 1 119 ? -4.575 -6.940 7.526 1.00 94.38 119 ARG A CA 1
ATOM 964 C C . ARG A 1 119 ? -4.441 -8.198 8.390 1.00 94.38 119 ARG A C 1
ATOM 966 O O . ARG A 1 119 ? -4.415 -9.310 7.858 1.00 94.38 119 ARG A O 1
ATOM 973 N N . LYS A 1 120 ? -4.446 -8.069 9.720 1.00 93.94 120 LYS A N 1
ATOM 974 C CA . LYS A 1 120 ? -4.497 -9.236 10.617 1.00 93.94 120 LYS A CA 1
ATOM 975 C C . LYS A 1 120 ? -5.903 -9.814 10.613 1.00 93.94 120 LYS A C 1
ATOM 977 O O . LYS A 1 120 ? -6.872 -9.069 10.692 1.00 93.94 120 LYS A O 1
ATOM 982 N N . ASN A 1 121 ? -6.025 -11.136 10.486 1.00 89.88 121 ASN A N 1
ATOM 983 C CA . ASN A 1 121 ? -7.315 -11.842 10.445 1.00 89.88 121 ASN A CA 1
ATOM 984 C C . ASN A 1 121 ? -8.339 -11.226 9.469 1.00 89.88 121 ASN A C 1
ATOM 986 O O . ASN A 1 121 ? -9.542 -11.310 9.704 1.00 89.88 121 ASN A O 1
ATOM 990 N N . LYS A 1 122 ? -7.866 -10.584 8.388 1.00 87.75 122 LYS A N 1
ATOM 991 C CA . LYS A 1 122 ? -8.698 -9.803 7.459 1.00 87.75 122 LYS A CA 1
ATOM 992 C C . LYS A 1 122 ? -9.585 -8.779 8.181 1.00 87.75 122 LYS A C 1
ATOM 994 O O . LYS A 1 122 ? -10.766 -8.652 7.868 1.00 87.75 122 LYS A O 1
ATOM 999 N N . ALA A 1 123 ? -9.012 -8.025 9.120 1.00 92.88 123 ALA A N 1
ATOM 1000 C CA . ALA A 1 123 ? -9.706 -6.954 9.823 1.00 92.88 123 ALA A CA 1
ATOM 1001 C C . ALA A 1 123 ? -10.502 -6.065 8.858 1.00 92.88 123 ALA A C 1
ATOM 1003 O O . ALA A 1 123 ? -10.020 -5.692 7.782 1.00 92.88 123 ALA A O 1
ATOM 1004 N N . LYS A 1 124 ? -11.748 -5.782 9.240 1.00 94.38 124 LYS A N 1
ATOM 1005 C CA . LYS A 1 124 ? -12.713 -5.039 8.421 1.00 94.38 124 LYS A CA 1
ATOM 1006 C C . LYS A 1 124 ? -12.407 -3.542 8.393 1.00 94.38 124 LYS A C 1
ATOM 1008 O O . LYS A 1 124 ? -12.653 -2.888 7.386 1.00 94.38 124 LYS A O 1
ATOM 1013 N N . TYR A 1 125 ? -11.861 -3.027 9.488 1.00 96.56 125 TYR A N 1
ATOM 1014 C CA . TYR A 1 125 ? -11.483 -1.632 9.651 1.00 96.56 125 TYR A CA 1
ATOM 1015 C C . TYR A 1 125 ? -10.035 -1.568 10.102 1.00 96.56 125 TYR A C 1
ATOM 1017 O O . TYR A 1 125 ? -9.636 -2.345 10.967 1.00 96.56 125 TYR A O 1
ATOM 1025 N N . VAL A 1 126 ? -9.269 -0.647 9.527 1.00 97.12 126 VAL A N 1
ATOM 1026 C CA . VAL A 1 126 ? -7.908 -0.353 9.981 1.00 97.12 126 VAL A CA 1
ATOM 1027 C C . VAL A 1 126 ? -7.739 1.154 10.051 1.00 97.12 126 VAL A C 1
ATOM 1029 O O . VAL A 1 126 ? -7.946 1.855 9.055 1.00 97.12 126 VAL A O 1
ATOM 1032 N N . LYS A 1 127 ? -7.360 1.663 11.223 1.00 97.12 127 LYS A N 1
ATOM 1033 C CA . LYS A 1 127 ? -7.020 3.072 11.404 1.00 97.12 127 LYS A CA 1
ATOM 1034 C C . LYS A 1 127 ? -5.568 3.311 11.012 1.00 97.12 127 LYS A C 1
ATOM 1036 O O . LYS A 1 127 ? -4.667 2.625 11.489 1.00 97.12 127 LYS A O 1
ATOM 1041 N N . ILE A 1 128 ? -5.360 4.326 10.183 1.00 96.88 128 ILE A N 1
ATOM 1042 C CA . ILE A 1 128 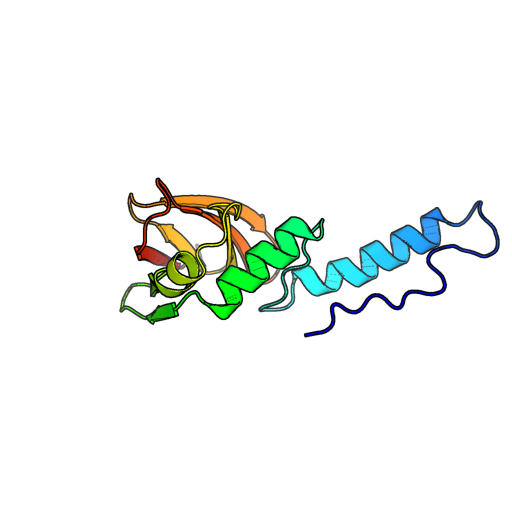? -4.054 4.822 9.768 1.00 96.88 128 ILE A CA 1
ATOM 1043 C C . ILE A 1 128 ? -3.843 6.202 10.384 1.00 96.88 128 ILE A C 1
ATOM 1045 O O . ILE A 1 128 ? -4.651 7.112 10.189 1.00 96.88 128 ILE A O 1
ATOM 1049 N N . LEU A 1 129 ? -2.761 6.348 11.141 1.00 95.25 129 LEU A N 1
ATOM 1050 C CA . LEU A 1 129 ? -2.317 7.614 11.718 1.00 95.25 129 LEU A CA 1
ATOM 1051 C C . LEU A 1 129 ? -1.178 8.172 10.871 1.00 95.25 129 LEU A C 1
ATOM 1053 O O . LEU A 1 129 ? -0.309 7.418 10.441 1.00 95.25 129 LEU A O 1
ATOM 1057 N N . LEU A 1 130 ? -1.180 9.481 10.638 1.00 93.12 130 LEU A N 1
ATOM 1058 C CA . LEU A 1 130 ? -0.158 10.161 9.851 1.00 93.12 130 LEU A CA 1
ATOM 1059 C C . LEU A 1 130 ? 0.675 11.073 10.745 1.00 93.12 130 LEU A C 1
ATOM 1061 O O . LEU A 1 130 ? 0.143 11.919 11.462 1.00 93.12 130 LEU A O 1
ATOM 1065 N N . TYR A 1 131 ? 1.992 10.931 10.650 1.00 89.44 131 TYR A N 1
ATOM 1066 C CA . TYR A 1 131 ? 2.953 11.815 11.297 1.00 89.44 131 TYR A CA 1
ATOM 1067 C C . TYR A 1 131 ? 3.745 12.563 10.234 1.00 89.44 131 TYR A C 1
ATOM 1069 O O . TYR A 1 131 ? 4.165 11.972 9.240 1.00 89.44 131 TYR A O 1
ATOM 1077 N N . ASN A 1 132 ? 3.985 13.854 10.447 1.00 82.81 132 ASN A N 1
ATOM 1078 C CA . ASN A 1 132 ? 4.889 14.606 9.587 1.00 82.81 132 ASN A CA 1
ATOM 1079 C C . ASN A 1 132 ? 6.337 14.297 9.975 1.00 82.81 132 ASN A C 1
ATOM 1081 O O . ASN A 1 132 ? 6.668 14.259 11.163 1.00 82.81 132 ASN A O 1
ATOM 1085 N N . THR A 1 133 ? 7.218 14.135 8.991 1.00 70.75 133 THR A N 1
ATOM 1086 C CA . THR A 1 133 ? 8.658 14.230 9.244 1.00 70.75 133 THR A CA 1
ATOM 1087 C C . THR A 1 133 ? 8.950 15.643 9.729 1.00 70.75 133 THR A C 1
ATOM 1089 O O . THR A 1 133 ? 8.774 16.600 8.974 1.00 70.75 133 THR A O 1
ATOM 1092 N N . VAL A 1 134 ? 9.353 15.794 10.991 1.00 55.88 134 VAL A N 1
ATOM 1093 C CA . VAL A 1 134 ? 9.845 17.081 11.485 1.00 55.88 134 VAL A CA 1
ATOM 1094 C C . VAL A 1 134 ? 11.120 17.382 10.705 1.00 55.88 134 VAL A C 1
ATOM 1096 O O . VAL A 1 134 ? 12.069 16.603 10.769 1.00 55.88 134 VAL A O 1
ATOM 1099 N N . SER A 1 135 ? 11.122 18.466 9.932 1.00 48.38 135 SER A N 1
ATOM 1100 C CA . SER A 1 135 ? 12.346 19.001 9.342 1.00 48.38 135 SER A CA 1
ATOM 1101 C C . SER A 1 135 ? 13.275 19.398 10.490 1.00 48.38 135 SER A C 1
ATOM 1103 O O . SER A 1 135 ? 13.018 20.392 11.167 1.00 48.38 135 SER A O 1
ATOM 1105 N N . SER A 1 136 ? 14.282 18.571 10.760 1.00 39.69 136 SER A N 1
ATOM 1106 C CA . SER A 1 136 ? 15.441 18.918 11.588 1.00 39.69 136 SER A CA 1
ATOM 1107 C C . SER A 1 136 ? 16.395 19.814 10.817 1.00 39.69 136 SER A C 1
ATOM 1109 O O . SER A 1 136 ? 16.645 19.462 9.639 1.00 39.69 136 SER A O 1
#

Solvent-accessible surface area (backbone atoms only — not comparable to full-atom values): 8095 Å² total; per-residue (Å²): 132,83,80,90,81,82,77,89,75,77,59,40,94,55,70,93,45,26,65,61,44,48,49,51,51,51,56,58,55,54,62,44,65,61,39,88,95,48,77,90,52,97,46,69,67,58,41,53,44,50,51,48,46,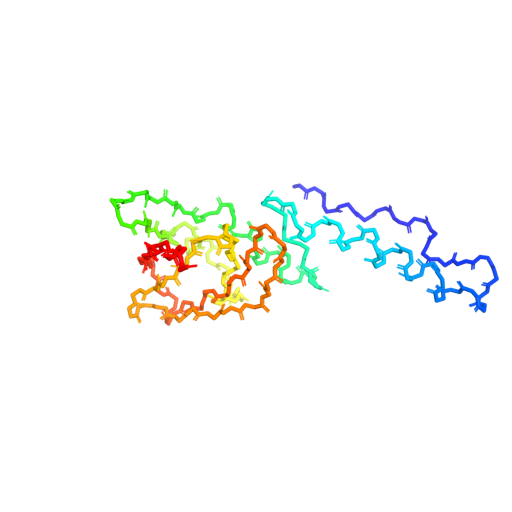70,72,31,45,44,78,44,82,51,100,57,36,34,35,42,36,34,60,58,42,62,68,65,65,69,91,78,68,70,53,62,42,80,44,79,36,51,65,56,45,49,75,47,60,46,90,41,38,48,73,44,84,73,47,78,56,92,55,31,26,35,29,39,37,36,36,46,94,64,44,50,57,43,49,36,40,56,41,70,65,78,87,124

Foldseek 3Di:
DDDDPDDDDQADPPNVCSVVSVVVVVVVVVVQVQPPPDDDDPDPLVVVLQVLQVVQWDWADDPFGIKTACPRSVVVVPPDHFLKYKDKDFPQKDKDKDPQWHKDFPDDDDGITIIITRGDVSDRMIDIGIDGDPDD

pLDDT: mean 83.68, std 13.87, range [38.09, 97.5]